Protein AF-A0A0U4A807-F1 (afdb_monomer)

Organism: NCBI:txid1411621

Secondary structure (DSSP, 8-state):
---SSSSSGGGSS---S---HHHHHHHHHHHHHHHTTSTTSPPHHHHHHHHHHHHTSS-HHHHHHHHHHH-TT--S---------

InterPro domains:
  IPR033788 Antitoxin VbhA-like [cd11586] (19-63)
  IPR043038 Antitoxin VbhA domain superfamily [G3DSA:1.10.8.1050] (20-69)

Sequence (85 aa):
MQLGNFIFLSMHQQPAPFPAEQSRQRAVAFALALTRDTRLAPQPYEQMLLDQFVRGEMTIDQVLSSLETSEPGLPAGGLHFEPLK

Radius of gyration: 16.91 Å; Cα contacts (8 Å, |Δi|>4): 30; chains: 1; bounding box: 54×35×35 Å

pLDDT: mean 72.68, std 18.13, range [40.16, 94.44]

Mean predicted aligned error: 14.14 Å

Structure (mmCIF, N/CA/C/O backbone):
data_AF-A0A0U4A807-F1
#
_entry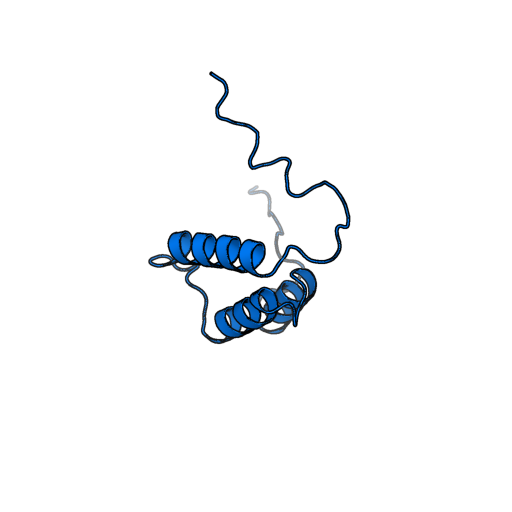.id   AF-A0A0U4A807-F1
#
loop_
_atom_site.group_PDB
_atom_site.id
_atom_site.type_symbol
_atom_site.label_atom_id
_atom_site.label_alt_id
_atom_site.label_comp_id
_atom_site.label_asym_id
_atom_site.label_entity_id
_atom_site.label_seq_id
_atom_site.pdbx_PDB_ins_code
_atom_site.Cartn_x
_atom_site.Cartn_y
_atom_site.Cartn_z
_atom_site.occupancy
_atom_site.B_iso_or_equiv
_atom_site.auth_seq_id
_atom_site.auth_comp_id
_atom_site.auth_asym_id
_atom_site.auth_atom_id
_atom_site.pdbx_PDB_model_num
ATOM 1 N N . MET A 1 1 ? 3.898 22.627 -24.200 1.00 47.16 1 MET A N 1
ATOM 2 C CA . MET A 1 1 ? 3.783 21.206 -23.812 1.00 47.16 1 MET A CA 1
ATOM 3 C C . MET A 1 1 ? 4.699 20.977 -22.621 1.00 47.16 1 MET A C 1
ATOM 5 O O . MET A 1 1 ? 5.902 21.099 -22.786 1.00 47.16 1 MET A O 1
ATOM 9 N N . GLN A 1 2 ? 4.148 20.733 -21.430 1.00 44.38 2 GLN A N 1
ATOM 10 C CA . GLN A 1 2 ? 4.924 20.411 -20.228 1.00 44.38 2 GLN A CA 1
ATOM 11 C C . GLN A 1 2 ? 4.243 19.226 -19.528 1.00 44.38 2 GLN A C 1
ATOM 13 O O . GLN A 1 2 ? 3.412 19.381 -18.642 1.00 44.38 2 GLN A O 1
ATOM 18 N N . LEU A 1 3 ? 4.543 18.029 -20.030 1.00 51.03 3 LEU A N 1
ATOM 19 C CA . LEU A 1 3 ? 4.141 16.735 -19.479 1.00 51.03 3 LEU A CA 1
ATOM 20 C C . LEU A 1 3 ? 5.289 16.239 -18.600 1.00 51.03 3 LEU A C 1
ATOM 22 O O . LEU A 1 3 ? 6.181 15.560 -19.096 1.00 51.03 3 LEU A O 1
ATOM 26 N N . GLY A 1 4 ? 5.329 16.624 -17.324 1.00 50.59 4 GLY A N 1
ATOM 27 C CA . GLY A 1 4 ? 6.450 16.163 -16.499 1.00 50.59 4 GLY A CA 1
ATOM 28 C C . GLY A 1 4 ? 6.410 16.375 -14.996 1.00 50.59 4 GLY A C 1
ATOM 29 O O . GLY A 1 4 ? 7.354 15.945 -14.354 1.00 50.59 4 GLY A O 1
ATOM 30 N N . ASN A 1 5 ? 5.383 17.000 -14.404 1.00 49.78 5 ASN A N 1
ATOM 31 C CA . ASN A 1 5 ? 5.490 17.364 -12.981 1.00 49.78 5 ASN A CA 1
ATOM 32 C C . ASN A 1 5 ? 4.233 17.177 -12.120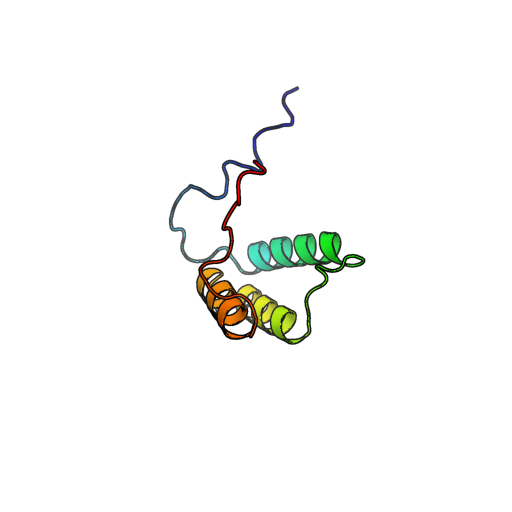 1.00 49.78 5 ASN A C 1
ATOM 34 O O . ASN A 1 5 ? 4.217 17.605 -10.973 1.00 49.78 5 ASN A O 1
ATOM 38 N N . PHE A 1 6 ? 3.175 16.541 -12.631 1.00 51.19 6 PHE A N 1
ATOM 39 C CA . PHE A 1 6 ? 1.911 16.436 -11.882 1.00 51.19 6 PHE A CA 1
ATOM 40 C C . PHE A 1 6 ? 1.782 15.188 -11.004 1.00 51.19 6 PHE A C 1
ATOM 42 O O . PHE A 1 6 ? 1.044 15.213 -10.022 1.00 51.19 6 PHE A O 1
ATOM 49 N N . ILE A 1 7 ? 2.517 14.114 -11.305 1.00 54.94 7 ILE A N 1
ATOM 50 C CA . ILE A 1 7 ? 2.407 12.871 -10.525 1.00 54.94 7 ILE A CA 1
ATOM 51 C C . ILE A 1 7 ? 3.135 13.002 -9.173 1.00 54.94 7 ILE A C 1
ATOM 53 O O . ILE A 1 7 ? 2.729 12.387 -8.194 1.00 54.94 7 ILE A O 1
ATOM 57 N N . PHE A 1 8 ? 4.140 13.880 -9.074 1.00 51.75 8 PHE A N 1
ATOM 58 C CA . PHE A 1 8 ? 4.982 14.000 -7.878 1.00 51.75 8 PHE A CA 1
ATOM 59 C C . PHE A 1 8 ? 4.425 14.946 -6.791 1.00 51.75 8 PHE A C 1
ATOM 61 O O . PHE A 1 8 ? 4.754 14.796 -5.621 1.00 51.75 8 PHE A O 1
ATOM 68 N N . LEU A 1 9 ? 3.532 15.887 -7.129 1.00 46.62 9 LEU A N 1
ATOM 69 C CA . LEU A 1 9 ? 2.961 16.845 -6.161 1.00 46.62 9 LEU A CA 1
ATOM 70 C C . LEU A 1 9 ? 1.691 16.358 -5.437 1.00 46.62 9 LEU A C 1
ATOM 72 O O . LEU A 1 9 ? 1.223 17.030 -4.522 1.00 46.62 9 LEU A O 1
ATOM 76 N N . SER A 1 10 ? 1.147 15.188 -5.788 1.00 50.22 10 SER A N 1
ATOM 77 C CA . SE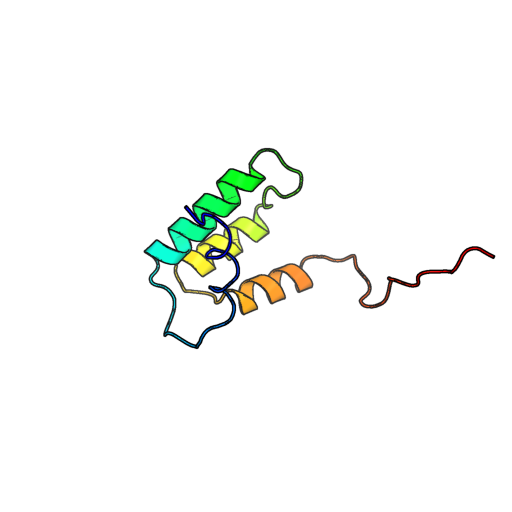R A 1 10 ? -0.125 14.705 -5.216 1.00 50.22 10 SER A CA 1
ATOM 78 C C . SER A 1 10 ? 0.016 13.917 -3.904 1.00 50.22 10 SER A C 1
ATOM 80 O O . SER A 1 10 ? -0.993 13.571 -3.300 1.00 50.22 10 SER A O 1
ATOM 82 N N . MET A 1 11 ? 1.238 13.638 -3.435 1.00 54.81 11 MET A N 1
ATOM 83 C CA . MET A 1 11 ? 1.473 12.916 -2.170 1.00 54.81 11 MET A CA 1
ATOM 84 C C . MET A 1 11 ? 1.636 13.840 -0.948 1.00 54.81 11 MET A C 1
ATOM 86 O O . MET A 1 11 ? 1.632 13.355 0.178 1.00 54.81 11 MET A O 1
ATOM 90 N N . HIS A 1 12 ? 1.751 15.164 -1.133 1.00 57.25 12 HIS A N 1
ATOM 91 C CA . HIS A 1 12 ? 2.105 16.100 -0.050 1.00 57.25 12 HIS A CA 1
ATOM 92 C C . HIS A 1 12 ? 1.039 17.152 0.314 1.00 57.25 12 HIS A C 1
ATOM 94 O O . HIS A 1 12 ? 1.347 18.088 1.051 1.00 57.25 12 HIS A O 1
ATOM 100 N N . GLN A 1 13 ? -0.223 17.017 -0.115 1.00 50.19 13 GLN A N 1
ATOM 101 C CA . GLN A 1 13 ? -1.295 17.915 0.345 1.00 50.19 13 GLN A CA 1
ATOM 102 C C . GLN A 1 13 ? -2.529 17.191 0.908 1.00 50.19 13 GLN A C 1
ATOM 104 O O . GLN A 1 13 ? -3.445 16.828 0.183 1.00 50.19 13 GLN A O 1
ATOM 109 N N . GLN A 1 14 ? -2.565 17.185 2.246 1.00 40.16 14 GLN A N 1
ATOM 110 C CA . GLN A 1 14 ? -3.722 17.470 3.108 1.00 40.16 14 GLN A CA 1
ATOM 111 C C . GLN A 1 14 ? -4.756 16.355 3.404 1.00 40.16 14 GLN A C 1
ATOM 113 O O . GLN A 1 14 ? -5.087 15.534 2.552 1.00 40.16 14 GLN A O 1
ATOM 118 N N . PRO A 1 15 ? -5.289 16.339 4.647 1.00 48.69 15 PRO A N 1
ATOM 119 C CA . PRO A 1 15 ? -6.142 15.279 5.172 1.00 48.69 15 PRO A CA 1
ATOM 120 C C . PRO A 1 15 ? -7.573 15.440 4.643 1.00 48.69 15 PRO A C 1
ATOM 122 O O . PRO A 1 15 ? -8.375 16.187 5.197 1.00 48.69 15 PRO A O 1
ATOM 125 N N . ALA A 1 16 ? -7.901 14.749 3.554 1.00 46.72 16 ALA A N 1
ATOM 126 C CA . ALA A 1 16 ? -9.279 14.586 3.099 1.00 46.72 16 ALA A CA 1
ATOM 127 C C . ALA A 1 16 ? -9.836 13.251 3.629 1.00 46.72 16 ALA A C 1
ATOM 129 O O . ALA A 1 16 ? -9.096 12.264 3.675 1.00 46.72 16 ALA A O 1
ATOM 130 N N . PRO A 1 17 ? -11.113 13.196 4.048 1.00 52.34 17 PRO A N 1
ATOM 131 C CA . PRO A 1 17 ? -11.689 12.040 4.719 1.00 52.34 17 PRO A CA 1
ATOM 132 C C . PRO A 1 17 ? -11.785 10.903 3.710 1.00 52.34 17 PRO A C 1
ATOM 134 O O . PRO A 1 17 ? -12.697 10.898 2.901 1.00 52.34 17 PRO A O 1
ATOM 137 N N . PHE A 1 18 ? -10.822 9.984 3.751 1.00 52.03 18 PHE A N 1
ATOM 138 C CA . PHE A 1 18 ? -10.746 8.758 2.958 1.00 52.03 18 PHE A CA 1
ATOM 139 C C . PHE A 1 18 ? -10.934 8.957 1.433 1.00 52.03 18 PHE A C 1
ATOM 141 O O . PHE A 1 18 ? -12.040 9.231 0.971 1.00 52.03 18 PHE A O 1
ATOM 148 N N . PRO A 1 19 ? -9.913 8.731 0.580 1.00 63.47 19 PRO A N 1
ATOM 149 C CA . PRO A 1 19 ? -10.145 8.705 -0.866 1.00 63.47 19 PRO A CA 1
ATOM 150 C C . PRO A 1 19 ? -11.261 7.696 -1.162 1.00 63.47 19 PRO A C 1
ATOM 152 O O . PRO A 1 19 ? -11.160 6.556 -0.719 1.00 63.47 19 PRO A O 1
ATOM 155 N N . ALA A 1 20 ? -12.335 8.120 -1.840 1.00 74.06 20 ALA A N 1
ATOM 156 C CA . ALA A 1 20 ? -13.490 7.268 -2.128 1.00 74.06 20 ALA A CA 1
ATOM 157 C C . ALA A 1 20 ? -13.030 5.907 -2.675 1.00 74.06 20 ALA A C 1
ATOM 159 O O . ALA A 1 20 ? -12.053 5.855 -3.422 1.00 74.06 20 ALA A O 1
ATOM 160 N N . GLU A 1 21 ? -13.718 4.820 -2.322 1.00 81.50 21 GLU A N 1
ATOM 161 C CA . GLU A 1 21 ? -13.336 3.439 -2.661 1.00 81.50 21 GLU A CA 1
ATOM 162 C C . GLU A 1 21 ? -12.863 3.279 -4.118 1.00 81.50 21 GLU A C 1
ATOM 164 O O . GLU A 1 21 ? -11.801 2.717 -4.366 1.00 81.50 21 GLU A O 1
ATOM 169 N N . GLN A 1 22 ? -13.561 3.887 -5.083 1.00 81.38 22 GLN A N 1
ATOM 170 C CA . GLN A 1 22 ? -13.186 3.871 -6.506 1.00 81.38 22 GLN A CA 1
ATOM 171 C C . GLN A 1 22 ? -11.805 4.469 -6.825 1.00 81.38 22 GLN A C 1
ATOM 173 O O . GLN A 1 22 ? -11.180 4.101 -7.821 1.00 81.38 22 GLN A O 1
ATOM 178 N N . SER A 1 23 ? -11.345 5.443 -6.042 1.00 84.44 23 SER A N 1
ATOM 179 C CA . SER A 1 23 ? -10.002 6.016 -6.161 1.00 84.44 23 SER A CA 1
ATOM 180 C C . SER A 1 23 ? -8.953 5.012 -5.679 1.00 84.44 23 SER A C 1
ATOM 182 O O . SER A 1 23 ? -7.975 4.753 -6.380 1.00 84.44 23 SER A O 1
ATOM 184 N N . ARG A 1 24 ? -9.209 4.359 -4.536 1.00 86.56 24 ARG A N 1
ATOM 185 C CA . ARG A 1 24 ? -8.338 3.302 -3.998 1.00 86.56 24 ARG A CA 1
ATOM 186 C C . ARG A 1 24 ? -8.274 2.096 -4.932 1.00 86.56 24 ARG A C 1
ATOM 188 O O . ARG A 1 24 ? -7.182 1.632 -5.236 1.00 86.56 24 ARG A O 1
ATOM 195 N N . GLN A 1 25 ? -9.415 1.662 -5.468 1.00 88.69 25 GLN A N 1
ATOM 196 C CA . GLN A 1 25 ? -9.497 0.596 -6.474 1.00 88.69 25 GLN A CA 1
ATOM 197 C C . GLN A 1 25 ? -8.621 0.896 -7.691 1.00 88.69 25 GLN A C 1
ATOM 199 O O . GLN A 1 25 ? -7.838 0.048 -8.113 1.00 88.69 25 GLN A O 1
ATOM 204 N N . ARG A 1 26 ? -8.715 2.114 -8.242 1.00 88.12 26 ARG A N 1
ATOM 205 C CA . ARG A 1 26 ? -7.901 2.526 -9.394 1.00 88.12 26 ARG A CA 1
ATOM 206 C C . ARG A 1 26 ? -6.408 2.539 -9.074 1.00 88.12 26 ARG A C 1
ATOM 208 O O . ARG A 1 26 ? -5.624 2.057 -9.887 1.00 88.12 26 ARG A O 1
ATOM 215 N N . ALA A 1 27 ? -6.024 3.048 -7.904 1.00 86.19 27 ALA A N 1
ATOM 216 C CA . ALA A 1 27 ? -4.630 3.073 -7.473 1.00 86.19 27 ALA A CA 1
ATOM 217 C C . ALA A 1 27 ? -4.052 1.655 -7.319 1.00 86.19 27 ALA A C 1
ATOM 219 O O . ALA A 1 27 ? -2.986 1.366 -7.863 1.00 86.19 27 ALA A O 1
ATOM 220 N N . VAL A 1 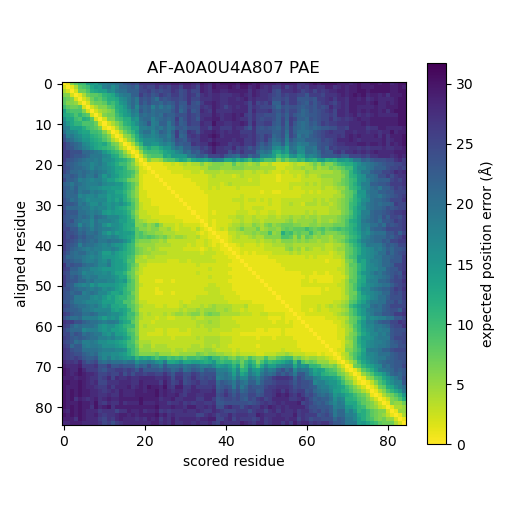28 ? -4.782 0.754 -6.652 1.00 88.06 28 VAL A N 1
ATOM 221 C CA . VAL A 1 28 ? -4.359 -0.643 -6.466 1.00 88.06 28 VAL A CA 1
ATOM 222 C C . VAL A 1 28 ? -4.301 -1.383 -7.799 1.00 88.06 28 VAL A C 1
ATOM 224 O O . VAL A 1 28 ? -3.296 -2.021 -8.092 1.00 88.06 28 VAL A O 1
ATOM 227 N N . ALA A 1 29 ? -5.318 -1.254 -8.654 1.00 89.38 29 ALA A N 1
ATOM 228 C CA . ALA A 1 29 ? -5.325 -1.897 -9.968 1.00 89.38 29 ALA A CA 1
ATOM 229 C C . ALA A 1 29 ? -4.142 -1.451 -10.841 1.00 89.38 29 ALA A C 1
ATOM 231 O O . ALA A 1 29 ? -3.530 -2.273 -11.522 1.00 89.38 29 ALA A O 1
ATOM 232 N N . PHE A 1 30 ? -3.795 -0.162 -10.796 1.00 87.31 30 PHE A N 1
ATOM 233 C CA . PHE A 1 30 ? -2.631 0.366 -11.498 1.00 87.31 30 PHE A CA 1
ATOM 234 C C . PHE A 1 30 ? -1.320 -0.210 -10.948 1.00 87.31 30 PHE A C 1
ATOM 236 O O . PHE A 1 30 ? -0.499 -0.694 -11.723 1.00 87.31 30 PHE A O 1
ATOM 243 N N . ALA A 1 31 ? -1.144 -0.225 -9.623 1.00 86.81 31 ALA A N 1
ATOM 244 C CA . ALA A 1 31 ? 0.043 -0.798 -8.991 1.00 86.81 31 ALA A CA 1
ATOM 245 C C . ALA A 1 31 ? 0.203 -2.295 -9.317 1.00 86.81 31 ALA A C 1
ATOM 247 O O . ALA A 1 31 ? 1.281 -2.717 -9.723 1.00 86.81 31 ALA A O 1
ATOM 248 N N . LEU A 1 32 ? -0.881 -3.075 -9.239 1.00 88.31 32 LEU A N 1
ATOM 249 C CA . LEU A 1 32 ? -0.883 -4.497 -9.598 1.00 88.31 32 LEU A CA 1
ATOM 250 C C . LEU A 1 32 ? -0.533 -4.729 -11.070 1.00 88.31 32 LEU A C 1
ATOM 252 O O . LEU A 1 32 ? 0.186 -5.669 -11.397 1.00 88.31 32 LEU A O 1
ATOM 256 N N . ALA A 1 33 ? -1.030 -3.877 -11.969 1.00 88.75 33 ALA A N 1
ATOM 257 C CA . ALA A 1 33 ? -0.697 -3.966 -13.385 1.00 88.75 33 ALA A CA 1
ATOM 258 C C . ALA A 1 33 ? 0.791 -3.684 -13.642 1.00 88.75 33 ALA A C 1
ATOM 260 O O . ALA A 1 33 ? 1.389 -4.346 -14.486 1.00 88.75 33 ALA A O 1
ATOM 261 N N . LEU A 1 34 ? 1.392 -2.744 -12.906 1.00 85.56 34 LEU A N 1
ATOM 262 C CA . LEU A 1 34 ? 2.818 -2.434 -13.011 1.00 85.56 34 LEU A CA 1
ATOM 263 C C . LEU A 1 34 ? 3.715 -3.557 -12.481 1.00 85.56 34 LEU A C 1
ATOM 265 O O . LEU A 1 34 ? 4.812 -3.751 -13.002 1.00 85.56 34 LEU A O 1
ATOM 269 N N . THR A 1 35 ? 3.276 -4.285 -11.453 1.00 87.62 35 THR A N 1
ATOM 270 C C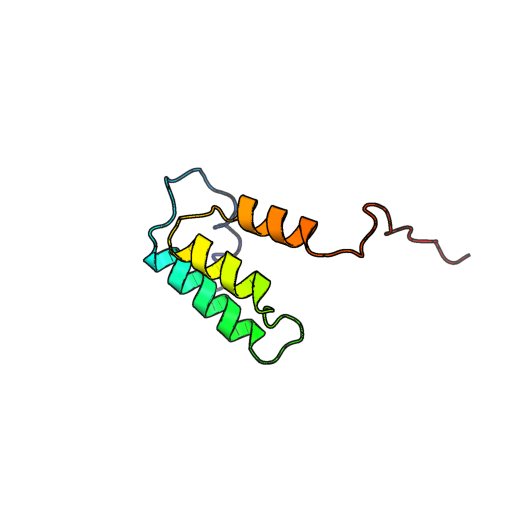A . THR A 1 35 ? 4.115 -5.287 -10.783 1.00 87.62 35 THR A CA 1
ATOM 271 C C . THR A 1 35 ? 3.883 -6.725 -11.242 1.00 87.62 35 THR A C 1
ATOM 273 O O . THR A 1 35 ? 4.669 -7.590 -10.855 1.00 87.62 35 THR A O 1
ATOM 276 N N . ARG A 1 36 ? 2.870 -6.979 -12.089 1.00 81.12 36 ARG A N 1
ATOM 277 C CA . ARG A 1 36 ? 2.348 -8.304 -12.491 1.00 81.12 36 ARG A CA 1
ATOM 278 C C . ARG A 1 36 ? 3.396 -9.346 -12.901 1.00 81.12 36 ARG A C 1
ATOM 280 O O . ARG A 1 36 ? 3.189 -10.524 -12.639 1.00 81.12 36 ARG A O 1
ATOM 287 N N . ASP A 1 37 ? 4.513 -8.917 -13.477 1.00 83.44 37 ASP A N 1
ATOM 288 C CA . ASP A 1 37 ? 5.585 -9.794 -13.972 1.00 83.44 37 ASP A CA 1
ATOM 289 C C . ASP A 1 37 ? 6.946 -9.473 -13.335 1.00 83.44 37 ASP A C 1
ATOM 291 O O . ASP A 1 37 ? 8.014 -9.701 -13.905 1.00 83.44 37 ASP A O 1
ATOM 295 N N . THR A 1 38 ? 6.918 -8.899 -12.136 1.00 83.06 38 THR A N 1
ATOM 296 C CA . THR A 1 38 ? 8.114 -8.487 -11.403 1.00 83.06 38 THR A CA 1
ATOM 297 C C . THR A 1 38 ? 8.213 -9.226 -10.076 1.00 83.06 38 THR A C 1
ATOM 299 O O . THR A 1 38 ? 7.235 -9.758 -9.558 1.00 83.06 38 THR A O 1
ATOM 302 N N . ARG A 1 39 ? 9.396 -9.182 -9.455 1.00 81.88 39 ARG A N 1
ATOM 303 C CA . ARG A 1 39 ? 9.579 -9.640 -8.065 1.00 81.88 39 ARG A CA 1
ATOM 304 C C . ARG A 1 39 ? 8.771 -8.828 -7.042 1.00 81.88 39 ARG A C 1
ATOM 306 O O . ARG A 1 39 ? 8.736 -9.213 -5.885 1.00 81.88 39 ARG A O 1
ATOM 313 N N . LEU A 1 40 ? 8.159 -7.721 -7.468 1.00 81.00 40 LEU A N 1
ATOM 314 C CA . LEU A 1 40 ? 7.282 -6.869 -6.667 1.00 81.00 40 LEU A CA 1
ATOM 315 C C . LEU A 1 40 ? 5.801 -7.250 -6.826 1.00 81.00 40 LEU A C 1
ATOM 317 O O . LEU A 1 40 ? 4.927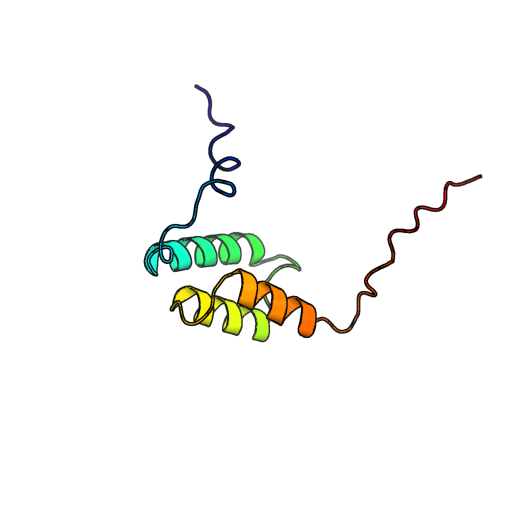 -6.512 -6.374 1.00 81.00 40 LEU A O 1
ATOM 321 N N . ALA A 1 41 ? 5.493 -8.351 -7.522 1.00 84.88 41 ALA A N 1
ATOM 322 C CA . ALA A 1 41 ? 4.142 -8.893 -7.552 1.00 84.88 41 ALA A CA 1
ATOM 323 C C . ALA A 1 41 ? 3.724 -9.266 -6.116 1.00 84.88 41 ALA A C 1
ATOM 325 O O . ALA A 1 41 ? 4.433 -10.045 -5.474 1.00 84.88 41 ALA A O 1
ATOM 326 N N . PRO A 1 42 ? 2.602 -8.730 -5.604 1.00 86.00 42 PRO A N 1
ATOM 327 C CA . PRO A 1 42 ? 2.275 -8.881 -4.199 1.00 86.00 42 PRO A CA 1
ATOM 328 C C . PRO A 1 42 ? 1.913 -10.319 -3.842 1.00 86.00 42 PRO A C 1
ATOM 330 O O . PRO A 1 42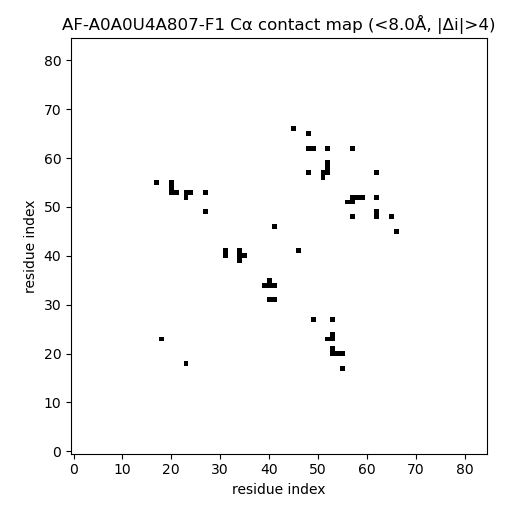 ? 1.160 -10.995 -4.553 1.00 86.00 42 PRO A O 1
ATOM 333 N N . GLN A 1 43 ? 2.413 -10.765 -2.699 1.00 89.62 43 GLN A N 1
ATOM 334 C CA . GLN A 1 43 ? 2.100 -12.052 -2.098 1.00 89.62 43 GLN A CA 1
ATOM 335 C C . GLN A 1 43 ? 0.642 -12.102 -1.603 1.00 89.62 43 GLN A C 1
ATOM 337 O O . GLN A 1 43 ? 0.003 -11.060 -1.433 1.00 89.62 43 GLN A O 1
ATOM 342 N N . PRO A 1 44 ? 0.089 -13.297 -1.313 1.00 89.12 44 PRO A N 1
ATOM 343 C CA . PRO A 1 44 ? -1.300 -13.431 -0.865 1.00 89.12 44 PRO A CA 1
ATOM 344 C C . PRO A 1 44 ? -1.656 -12.583 0.368 1.00 89.12 44 PRO A C 1
ATOM 346 O O . PRO A 1 44 ? -2.749 -12.023 0.431 1.00 89.12 44 PRO A O 1
ATOM 349 N N . TYR A 1 45 ? -0.731 -12.444 1.324 1.00 90.12 45 TYR A N 1
ATOM 350 C CA . TYR A 1 45 ? -0.926 -11.598 2.507 1.00 90.12 45 TYR A CA 1
ATOM 351 C C . TYR A 1 45 ? -1.019 -10.109 2.141 1.00 90.12 45 TYR A C 1
ATOM 353 O O . TYR A 1 45 ? -1.916 -9.405 2.598 1.00 90.12 45 TYR A O 1
ATOM 361 N N . GLU A 1 46 ? -0.154 -9.641 1.243 1.00 90.62 46 GLU A N 1
ATOM 362 C CA . GLU A 1 46 ? -0.149 -8.255 0.769 1.00 90.62 46 GLU A CA 1
ATOM 363 C C . GLU A 1 46 ? -1.419 -7.943 -0.039 1.00 90.62 46 GLU A C 1
ATOM 365 O O . GLU A 1 46 ? -2.014 -6.880 0.121 1.00 90.62 46 GLU A O 1
ATOM 370 N N . GLN A 1 47 ? -1.901 -8.897 -0.845 1.00 92.19 47 GLN A N 1
ATOM 371 C CA . GLN A 1 47 ? -3.172 -8.772 -1.568 1.00 92.19 47 GLN A CA 1
ATOM 372 C C . GLN A 1 47 ? -4.370 -8.642 -0.617 1.00 92.19 47 GLN A C 1
ATOM 374 O O . GLN A 1 47 ? -5.245 -7.810 -0.851 1.00 92.19 47 GLN A O 1
ATOM 379 N N . MET A 1 48 ? -4.394 -9.412 0.476 1.00 94.44 48 MET A N 1
ATOM 380 C CA . MET A 1 48 ? -5.431 -9.310 1.509 1.00 94.44 48 MET A CA 1
ATOM 381 C C . MET A 1 48 ? -5.432 -7.931 2.189 1.00 94.44 48 MET A C 1
ATOM 383 O O . MET A 1 48 ? -6.495 -7.382 2.482 1.00 94.44 48 MET A O 1
ATOM 387 N N . LEU A 1 49 ? -4.258 -7.349 2.448 1.00 92.44 49 LEU A N 1
ATOM 388 C CA . LEU A 1 49 ? -4.152 -6.001 3.019 1.00 92.44 49 LEU A CA 1
ATOM 389 C C . LEU A 1 49 ? -4.614 -4.922 2.029 1.00 92.44 49 LEU A C 1
ATOM 391 O O . LEU A 1 49 ? -5.341 -4.001 2.404 1.00 92.44 49 LEU A O 1
ATOM 395 N N . LEU A 1 50 ? -4.245 -5.054 0.752 1.00 92.56 50 LEU A N 1
ATOM 396 C CA . LEU A 1 50 ? -4.683 -4.140 -0.305 1.00 92.56 50 LEU A CA 1
ATOM 397 C C . LEU A 1 50 ? -6.204 -4.176 -0.515 1.00 92.56 50 LEU A C 1
ATOM 399 O O . LEU A 1 50 ? -6.806 -3.129 -0.750 1.00 92.56 50 LEU A O 1
ATOM 403 N N . ASP A 1 51 ? -6.835 -5.342 -0.389 1.00 93.00 51 ASP A N 1
ATOM 404 C CA . ASP A 1 51 ? -8.291 -5.504 -0.468 1.00 93.00 51 ASP A CA 1
ATOM 405 C C . ASP A 1 51 ? -9.018 -4.792 0.693 1.00 93.00 51 ASP A C 1
ATOM 407 O O . ASP A 1 51 ? -9.954 -4.019 0.468 1.00 93.00 51 ASP A O 1
ATOM 411 N N . GLN A 1 52 ? -8.521 -4.939 1.927 1.00 92.75 52 GLN A N 1
ATOM 412 C CA . GLN A 1 52 ? -9.035 -4.209 3.099 1.00 92.75 52 GLN A CA 1
ATOM 413 C C . GLN A 1 52 ? -8.869 -2.689 2.947 1.00 92.75 52 GLN A C 1
ATOM 415 O O . GLN A 1 52 ? -9.786 -1.919 3.252 1.00 92.75 52 GLN A O 1
ATOM 420 N N . PHE A 1 53 ? -7.729 -2.236 2.416 1.00 90.69 53 PHE A N 1
ATOM 421 C CA . PHE A 1 53 ? -7.516 -0.824 2.098 1.00 90.69 53 PHE A CA 1
ATOM 422 C C . PHE A 1 53 ? -8.509 -0.318 1.051 1.00 90.69 53 PHE A C 1
ATOM 424 O O . PHE A 1 53 ? -9.111 0.740 1.231 1.00 90.69 53 PHE A O 1
ATOM 431 N N . VAL A 1 54 ? -8.732 -1.075 -0.026 1.00 91.25 54 VAL A N 1
ATOM 432 C CA . VAL A 1 54 ? -9.708 -0.731 -1.066 1.00 91.25 54 VAL A CA 1
ATOM 433 C C . VAL A 1 54 ? -11.093 -0.519 -0.457 1.00 91.25 54 VAL A C 1
ATOM 435 O O . VAL A 1 54 ? -11.656 0.572 -0.622 1.00 91.25 54 VAL A O 1
ATOM 438 N N . ARG A 1 55 ? -11.576 -1.482 0.339 1.00 91.50 55 ARG A N 1
ATOM 439 C CA . ARG A 1 55 ? -12.857 -1.396 1.064 1.00 91.50 55 ARG A CA 1
ATOM 440 C C . ARG A 1 55 ? -12.912 -0.254 2.086 1.00 91.50 55 ARG A C 1
ATOM 442 O O . ARG A 1 55 ? -13.993 0.161 2.486 1.00 91.50 55 ARG A O 1
ATOM 449 N N . GLY A 1 56 ? -11.766 0.318 2.459 1.00 88.31 56 GLY A N 1
ATOM 450 C CA . GLY A 1 56 ? -11.666 1.367 3.475 1.00 88.31 56 GLY A CA 1
ATOM 451 C C . GLY A 1 56 ? -11.722 0.832 4.903 1.00 88.31 56 GLY A C 1
ATOM 452 O O . GLY A 1 56 ? -11.929 1.612 5.826 1.00 88.31 56 GLY A O 1
ATOM 453 N N . GLU A 1 57 ? -11.538 -0.477 5.074 1.00 92.06 57 GLU A N 1
ATOM 454 C CA . GLU A 1 57 ? -11.412 -1.139 6.377 1.00 92.06 57 GLU A CA 1
ATOM 455 C C . GLU A 1 57 ? -10.056 -0.831 7.023 1.00 92.06 57 GLU A C 1
ATOM 457 O O . GLU A 1 57 ? -9.932 -0.865 8.245 1.00 92.06 57 GLU A O 1
ATOM 462 N N . MET A 1 58 ? -9.055 -0.490 6.203 1.00 88.12 58 MET A N 1
ATOM 463 C CA . MET A 1 58 ? -7.720 -0.085 6.639 1.00 88.12 58 MET A CA 1
ATOM 464 C C . MET A 1 58 ? -7.241 1.182 5.922 1.00 88.12 58 MET A C 1
ATOM 466 O O . MET A 1 58 ? -7.592 1.441 4.768 1.00 88.12 58 MET A O 1
ATOM 470 N N . THR A 1 59 ? -6.405 1.969 6.598 1.00 88.94 59 THR A N 1
ATOM 471 C CA . THR A 1 59 ? -5.644 3.065 5.980 1.00 88.94 59 THR A CA 1
ATOM 472 C C . THR A 1 59 ? -4.359 2.546 5.341 1.00 88.94 59 THR A C 1
ATOM 474 O O . THR A 1 59 ? -3.897 1.445 5.640 1.00 88.94 59 THR A O 1
ATOM 477 N N . ILE A 1 60 ? -3.746 3.354 4.472 1.00 86.12 60 ILE A N 1
ATOM 478 C CA . ILE A 1 60 ? -2.458 2.995 3.869 1.00 86.12 60 ILE A CA 1
ATOM 479 C C . ILE A 1 60 ? -1.351 2.850 4.926 1.00 86.12 60 ILE A C 1
ATOM 481 O O . ILE A 1 60 ? -0.551 1.928 4.826 1.00 86.12 60 ILE A O 1
ATOM 485 N N . ASP A 1 61 ? -1.350 3.677 5.977 1.00 88.06 61 ASP A N 1
ATOM 486 C CA . ASP A 1 61 ? -0.393 3.564 7.088 1.00 88.06 61 ASP A CA 1
ATOM 487 C C . ASP A 1 61 ? -0.524 2.222 7.817 1.00 88.06 61 ASP A C 1
ATOM 489 O O . ASP A 1 61 ? 0.474 1.571 8.108 1.00 88.06 61 ASP A O 1
ATOM 493 N N . GLN A 1 62 ? -1.758 1.764 8.055 1.00 88.50 62 GLN A N 1
ATOM 494 C CA . GLN A 1 62 ? -2.004 0.466 8.683 1.00 88.50 62 GLN A CA 1
ATOM 495 C C . GLN A 1 62 ? -1.535 -0.691 7.797 1.00 88.50 62 GLN A C 1
ATOM 497 O O . GLN A 1 62 ? -0.967 -1.650 8.313 1.00 88.50 62 GLN A O 1
ATOM 502 N N . VAL A 1 63 ? -1.723 -0.595 6.474 1.00 87.69 63 VAL A N 1
ATOM 503 C CA . VAL A 1 63 ? -1.173 -1.576 5.526 1.00 87.69 63 VAL A CA 1
ATOM 504 C C . VAL A 1 63 ? 0.350 -1.629 5.633 1.00 87.69 63 VAL A C 1
ATOM 506 O O . VAL A 1 63 ? 0.898 -2.717 5.779 1.00 87.69 63 VAL A O 1
ATOM 509 N N . LEU A 1 64 ? 1.032 -0.480 5.615 1.00 87.75 64 LEU A N 1
ATOM 510 C CA . LEU A 1 64 ? 2.493 -0.419 5.719 1.00 87.75 64 LEU A CA 1
ATOM 511 C C . LEU A 1 64 ? 2.994 -1.032 7.031 1.00 87.75 64 LEU A C 1
ATOM 513 O O . LEU A 1 64 ? 3.853 -1.909 6.997 1.00 87.75 64 LEU A O 1
ATOM 517 N N . SER A 1 65 ? 2.393 -0.675 8.168 1.00 89.44 65 SER A N 1
ATOM 518 C CA . SER A 1 65 ? 2.758 -1.262 9.464 1.00 89.44 65 SER A CA 1
ATOM 519 C C . SER A 1 65 ? 2.541 -2.781 9.514 1.00 89.44 65 SER A C 1
ATOM 521 O O . SER A 1 65 ? 3.329 -3.509 10.124 1.00 89.44 65 SER A O 1
ATOM 523 N N . SER A 1 66 ? 1.490 -3.294 8.864 1.00 89.06 66 SER A N 1
ATOM 524 C CA . SER A 1 66 ? 1.241 -4.737 8.763 1.00 89.06 66 SER A CA 1
ATOM 525 C C . SER A 1 66 ? 2.264 -5.459 7.882 1.00 89.06 66 SER A C 1
ATOM 527 O O . SER A 1 66 ? 2.600 -6.604 8.182 1.00 89.06 66 SER A O 1
ATOM 529 N N . LEU A 1 67 ? 2.774 -4.810 6.831 1.00 86.44 67 LEU A N 1
ATOM 530 C CA . LEU A 1 67 ? 3.836 -5.348 5.975 1.00 86.44 67 LEU A CA 1
ATOM 531 C C . LEU A 1 67 ? 5.192 -5.364 6.693 1.00 86.44 67 LEU A C 1
ATOM 533 O O . LEU A 1 67 ? 5.880 -6.380 6.664 1.00 86.44 67 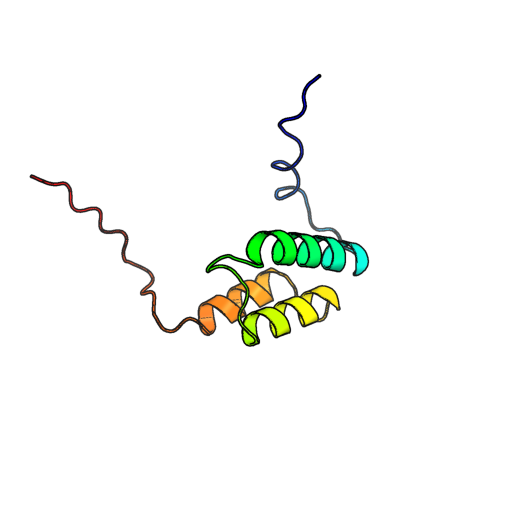LEU A O 1
ATOM 537 N N . GLU A 1 68 ? 5.533 -4.295 7.416 1.00 85.31 68 GLU A N 1
ATOM 538 C CA . GLU A 1 68 ? 6.763 -4.212 8.220 1.00 85.31 68 GLU A CA 1
ATOM 539 C C . GLU A 1 68 ? 6.814 -5.275 9.324 1.00 85.31 68 GLU A C 1
ATOM 541 O O . GLU A 1 68 ? 7.874 -5.811 9.634 1.00 85.31 68 GLU A O 1
ATOM 546 N N . THR A 1 69 ? 5.659 -5.607 9.907 1.00 77.81 69 THR A N 1
ATOM 547 C CA . THR A 1 69 ? 5.555 -6.644 10.945 1.00 77.81 69 THR A CA 1
ATOM 548 C C . THR A 1 69 ? 5.660 -8.058 10.361 1.00 77.81 69 THR A C 1
ATOM 550 O O . THR A 1 69 ? 6.101 -8.982 11.046 1.00 77.81 69 THR A O 1
ATOM 553 N N . SER A 1 70 ? 5.244 -8.241 9.106 1.00 67.94 70 SER A N 1
ATOM 554 C CA . SER A 1 70 ? 5.230 -9.542 8.433 1.00 67.94 70 SER A CA 1
ATOM 555 C C . SER A 1 70 ? 6.517 -9.894 7.699 1.00 67.94 70 SER A C 1
ATOM 557 O O . SER A 1 70 ? 6.661 -11.063 7.361 1.00 67.94 70 SER A O 1
ATOM 559 N N . GLU A 1 71 ? 7.437 -8.953 7.484 1.00 58.84 71 GLU A N 1
ATOM 560 C CA . GLU A 1 71 ? 8.798 -9.205 6.989 1.00 58.84 71 GLU A CA 1
ATOM 561 C C . GLU A 1 71 ? 9.729 -9.572 8.166 1.00 58.84 71 GLU A C 1
ATOM 563 O O . GLU A 1 71 ? 10.256 -8.686 8.847 1.00 58.84 71 GLU A O 1
ATOM 568 N N . PRO A 1 72 ? 10.008 -10.861 8.445 1.00 50.41 72 PRO A N 1
ATOM 569 C CA . PRO A 1 72 ? 10.984 -11.232 9.451 1.00 50.41 72 PRO A CA 1
ATOM 570 C C . PRO A 1 72 ? 12.350 -11.261 8.759 1.00 50.41 72 PRO A C 1
ATOM 572 O O . PRO A 1 72 ? 12.764 -12.307 8.259 1.00 50.41 72 PRO A O 1
ATOM 575 N N . GLY A 1 73 ? 13.057 -10.130 8.678 1.00 51.28 73 GLY A N 1
ATOM 576 C CA . GLY A 1 73 ? 14.386 -10.194 8.056 1.00 51.28 73 GLY A CA 1
ATOM 577 C C . GLY A 1 73 ? 15.193 -8.936 7.781 1.00 51.28 73 GLY A C 1
ATOM 578 O O . GLY A 1 73 ? 16.313 -9.088 7.298 1.00 51.28 73 GLY A O 1
ATOM 579 N N . LEU A 1 74 ? 14.732 -7.726 8.096 1.00 47.94 74 LEU A N 1
ATOM 580 C CA . LEU A 1 74 ? 15.599 -6.549 7.995 1.00 47.94 74 LEU A CA 1
ATOM 581 C C . LEU A 1 74 ? 15.812 -5.932 9.379 1.00 47.94 74 LEU A C 1
ATOM 583 O O . LEU A 1 74 ? 14.890 -5.325 9.922 1.00 47.94 74 LEU A O 1
ATOM 587 N N . PRO A 1 75 ? 17.011 -6.067 9.985 1.00 42.72 75 PRO A N 1
ATOM 588 C CA . PRO A 1 75 ? 17.335 -5.253 11.140 1.00 42.72 75 PRO A CA 1
ATOM 589 C C . PRO A 1 75 ? 17.285 -3.786 10.708 1.00 42.72 75 PRO A C 1
ATOM 591 O O . PRO A 1 75 ? 17.973 -3.367 9.773 1.00 42.72 75 PRO A O 1
ATOM 594 N N . ALA A 1 76 ? 16.471 -3.006 11.412 1.00 51.62 76 ALA A N 1
ATOM 595 C CA . ALA A 1 76 ? 16.510 -1.556 11.387 1.0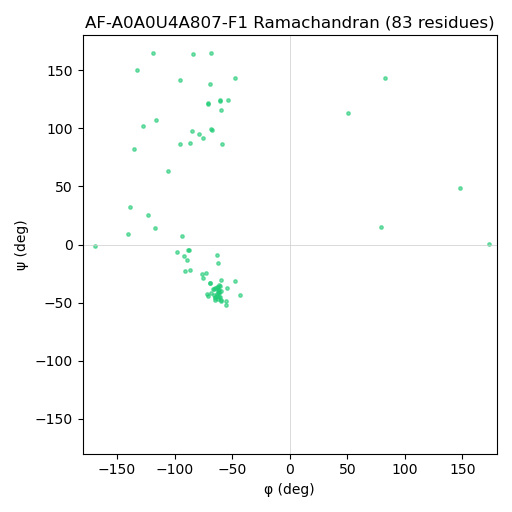0 51.62 76 ALA A CA 1
ATOM 596 C C . ALA A 1 76 ? 17.914 -1.086 11.826 1.00 51.62 76 ALA A C 1
ATOM 598 O O . ALA A 1 76 ? 18.166 -0.888 13.011 1.00 51.62 76 ALA A O 1
ATOM 599 N N . GLY A 1 77 ? 18.864 -0.988 10.887 1.00 54.62 77 GLY A N 1
ATOM 600 C CA . GLY A 1 77 ? 20.230 -0.529 11.174 1.00 54.62 77 GLY A CA 1
ATOM 601 C C . GLY A 1 77 ? 21.345 -1.138 10.319 1.00 54.62 77 GLY A C 1
ATOM 602 O O . GLY A 1 77 ? 22.350 -1.572 10.872 1.00 54.62 77 GLY A O 1
ATOM 603 N N . GLY A 1 78 ? 21.202 -1.180 8.989 1.00 49.66 78 GLY A N 1
ATOM 604 C CA . GLY A 1 78 ? 22.151 -1.893 8.123 1.00 49.66 78 GLY A CA 1
ATOM 605 C C . GLY A 1 78 ? 22.541 -1.212 6.811 1.00 49.66 78 GLY A C 1
ATOM 606 O O . GLY A 1 78 ? 22.799 -1.916 5.846 1.00 49.66 78 GLY A O 1
ATOM 607 N N . LEU A 1 79 ? 22.608 0.121 6.742 1.00 53.03 79 LEU A N 1
ATOM 608 C CA . LEU A 1 79 ? 23.410 0.801 5.709 1.00 53.03 79 LEU A CA 1
ATOM 609 C C . LEU A 1 79 ? 24.674 1.376 6.355 1.00 53.03 79 LEU A C 1
ATOM 611 O O . LEU A 1 79 ? 24.879 2.587 6.409 1.00 53.03 79 LEU A O 1
ATOM 615 N N . HIS A 1 80 ? 25.519 0.487 6.882 1.00 50.84 80 HIS A N 1
ATOM 616 C CA . HIS A 1 80 ? 26.912 0.820 7.162 1.00 50.84 80 HIS A CA 1
ATOM 617 C C . HIS A 1 80 ? 27.634 0.846 5.811 1.00 50.84 80 HIS A C 1
ATOM 619 O O . HIS A 1 80 ? 28.084 -0.181 5.309 1.00 50.84 80 HIS A O 1
ATOM 625 N N . PHE A 1 81 ? 27.693 2.020 5.185 1.00 58.81 81 PHE A N 1
ATOM 626 C CA . PHE A 1 81 ? 28.621 2.261 4.087 1.00 58.81 81 PHE A CA 1
ATOM 627 C C . PHE A 1 81 ? 30.037 2.230 4.668 1.00 58.81 81 PHE A C 1
ATOM 629 O O . PHE A 1 81 ? 30.471 3.210 5.267 1.00 58.81 81 PHE A O 1
ATOM 636 N N . GLU A 1 82 ? 30.748 1.107 4.541 1.00 49.22 82 GLU A N 1
ATOM 637 C CA . GLU A 1 82 ? 32.195 1.112 4.763 1.00 49.22 82 GLU A CA 1
ATOM 638 C C . GLU A 1 82 ? 32.862 1.859 3.596 1.00 49.22 82 GLU A C 1
ATOM 640 O O . GLU A 1 82 ? 32.687 1.459 2.438 1.00 49.22 82 GLU A O 1
ATOM 645 N N . PRO A 1 83 ? 33.616 2.947 3.846 1.00 51.72 83 PRO A N 1
ATOM 646 C CA . PRO A 1 83 ? 34.448 3.541 2.817 1.00 51.72 83 PRO A CA 1
ATOM 647 C C . PRO A 1 83 ? 35.630 2.607 2.547 1.00 51.72 83 PRO A C 1
ATOM 649 O O . PRO A 1 83 ? 36.406 2.275 3.444 1.00 51.72 83 PRO A O 1
ATOM 652 N N . LEU A 1 84 ? 35.757 2.180 1.291 1.00 52.34 84 LEU A N 1
ATOM 653 C CA . LEU A 1 84 ? 36.892 1.404 0.808 1.00 52.34 84 LEU A CA 1
ATOM 654 C C . LEU A 1 84 ? 38.177 2.226 1.015 1.00 52.34 84 LEU A C 1
ATOM 656 O O . LEU A 1 84 ? 38.308 3.309 0.442 1.00 52.34 84 LEU A O 1
ATOM 660 N N . LYS A 1 85 ? 39.080 1.732 1.870 1.00 55.28 85 LYS A N 1
ATOM 661 C CA . LYS A 1 85 ? 40.431 2.288 2.039 1.00 55.28 85 LYS A CA 1
ATOM 662 C C . LYS A 1 85 ? 41.312 2.035 0.818 1.00 55.28 85 LYS A C 1
ATOM 664 O O . LYS A 1 85 ? 41.167 0.952 0.203 1.00 55.28 85 LYS A O 1
#

Solvent-accessible surface area (backbone atoms only — not comparable to full-atom values): 5629 Å² total; per-residue (Å²): 140,85,91,81,68,72,83,76,63,70,82,80,70,79,94,65,89,66,77,55,48,72,55,39,45,50,53,50,54,52,52,50,67,75,18,68,90,44,96,70,43,74,50,76,69,54,48,54,44,52,51,35,34,28,76,61,80,37,52,72,67,56,43,51,55,53,49,62,71,67,54,88,78,74,74,93,82,75,85,80,78,77,77,85,128

Foldseek 3Di:
DDDDPDVPPPVPDDDDPQDQLVVLVVVVVVVCVVCVPHPPNDDPVLVVLSVCVSVVVDPPVRSVVVVVVVDPDDPPPPPPPDDDD

Nearest PDB structures (foldseek):
  5eu0-assembly1_B  TM=8.265E-01  e=5.400E-01  Bartonella rochalimae ATCC BAA-1498
  5nh2-assembly1_B  TM=8.251E-01  e=7.533E-01  Bartonella henselae str. Houston-1